Protein AF-A0A8S9HD99-F1 (afdb_monomer)

Organism: Brassica cretica (NCBI:txid69181)

Secondary structure (DSSP, 8-state):
----TTHHHHHHHHHHHHHHHT--EEEEE-SSSPPEEEEEEEE--EEETTEEEE-SEEEEEEPPPGGGPPPP----

InterPro domains:
  IPR006164 Ku70/Ku80, DNA-binding domain [PF02735] (3-72)
  IPR016194 SPOC-like, C-terminal domain superfamily [G3DSA:2.40.290.10] (1-65)
  IPR016194 SPOC-like, C-terminal domain superfamily [SSF100939] (3-73)

pLDDT: mean 86.22, std 9.87, range [52.16, 96.31]

Sequence (76 aa):
MQEVIGSTRAFIALHRSMIQLGRFAVAFYGGTTPPRLVALVAQDEIESDGGQVEPPGMNMIYLPYANDIRDIEEAR

Mean predicted aligned error: 7.59 Å

Foldseek 3Di:
DDDDPCPVVVQVVVLVVCVVVVHWDWDFDDDDPDTWIWTWHFDDWDADPVGTPDDGDTDTHTDDDPVRDDDDDPPD

Structure (mmCIF, N/CA/C/O backbone):
data_AF-A0A8S9HD99-F1
#
_entry.id   AF-A0A8S9HD99-F1
#
loop_
_atom_site.group_PDB
_atom_site.id
_atom_site.type_symbol
_atom_site.label_atom_id
_atom_site.label_alt_id
_atom_site.label_comp_id
_atom_site.label_asym_id
_atom_site.label_entity_id
_atom_site.label_seq_id
_atom_site.pdbx_PDB_ins_code
_atom_site.Cartn_x
_atom_site.Cartn_y
_atom_site.Cartn_z
_atom_site.occupancy
_atom_site.B_iso_or_equiv
_atom_site.auth_seq_id
_atom_site.auth_comp_id
_atom_site.auth_asym_id
_atom_site.auth_atom_id
_atom_site.pdbx_PDB_model_num
ATOM 1 N N . MET A 1 1 ? 7.825 17.012 11.301 1.00 52.16 1 MET A N 1
ATOM 2 C CA . MET A 1 1 ? 6.668 16.336 10.683 1.00 52.16 1 MET A CA 1
ATOM 3 C C . MET A 1 1 ? 5.553 17.360 10.617 1.00 52.16 1 MET A C 1
ATOM 5 O O . MET A 1 1 ? 5.187 17.870 11.665 1.00 52.16 1 MET A O 1
ATOM 9 N N . GLN A 1 2 ? 5.132 17.779 9.422 1.00 71.62 2 GLN A N 1
ATOM 10 C CA . GLN A 1 2 ? 4.016 18.719 9.308 1.00 71.62 2 GLN A CA 1
ATOM 11 C C . GLN A 1 2 ? 2.726 17.946 9.576 1.00 71.62 2 GLN A C 1
ATOM 13 O O . GLN A 1 2 ? 2.462 16.945 8.913 1.00 71.62 2 GLN A O 1
ATOM 18 N N . GLU A 1 3 ? 1.964 18.368 10.577 1.00 73.81 3 GLU A N 1
ATOM 19 C CA . GLU A 1 3 ? 0.662 17.783 10.857 1.00 73.81 3 GLU A CA 1
ATOM 20 C C . GLU A 1 3 ? -0.333 18.286 9.809 1.00 73.81 3 GLU A C 1
ATOM 22 O O . GLU A 1 3 ? -0.634 19.477 9.726 1.00 73.81 3 GLU A O 1
ATOM 27 N N . VAL A 1 4 ? -0.817 17.376 8.968 1.00 88.00 4 VAL A N 1
ATOM 28 C CA . VAL A 1 4 ? -1.843 17.696 7.976 1.00 88.00 4 VAL A CA 1
ATOM 29 C C . VAL A 1 4 ? -3.200 17.432 8.615 1.00 88.00 4 VAL A C 1
ATOM 31 O O . VAL A 1 4 ? -3.615 16.278 8.758 1.00 88.00 4 VAL A O 1
ATOM 34 N N . ILE A 1 5 ? -3.891 18.499 9.018 1.00 90.94 5 ILE A N 1
ATOM 35 C CA . ILE A 1 5 ? -5.214 18.415 9.649 1.00 90.94 5 ILE A CA 1
ATOM 36 C C . ILE A 1 5 ? -6.181 17.665 8.718 1.00 90.94 5 ILE A C 1
ATOM 38 O O . ILE A 1 5 ? -6.323 17.997 7.544 1.00 90.94 5 ILE A O 1
ATOM 42 N N . GLY A 1 6 ? -6.854 16.639 9.247 1.00 89.88 6 GLY A N 1
ATOM 43 C CA . GLY A 1 6 ? -7.824 15.826 8.500 1.00 89.88 6 GLY A CA 1
ATOM 44 C C . GLY A 1 6 ? -7.238 14.617 7.762 1.00 89.88 6 GLY A C 1
ATOM 45 O O . GLY A 1 6 ? -8.012 13.785 7.285 1.00 89.88 6 GLY A O 1
ATOM 46 N N . SER A 1 7 ? -5.910 14.457 7.742 1.00 89.88 7 SER A N 1
ATOM 47 C CA . SER A 1 7 ? -5.234 13.277 7.177 1.00 89.88 7 SER A CA 1
ATOM 48 C C . SER A 1 7 ? -5.757 11.965 7.765 1.00 89.88 7 SER A C 1
ATOM 50 O O . SER A 1 7 ? -6.103 11.066 7.007 1.00 89.88 7 SER A O 1
ATOM 52 N N . THR A 1 8 ? -5.941 11.883 9.085 1.00 89.94 8 THR A N 1
ATOM 53 C CA . THR A 1 8 ? -6.497 10.696 9.757 1.00 89.94 8 THR A CA 1
ATOM 54 C C . THR A 1 8 ? -7.889 10.335 9.242 1.00 89.94 8 THR A C 1
ATOM 56 O O . THR A 1 8 ? -8.172 9.173 8.966 1.00 89.94 8 THR A O 1
ATOM 59 N N . ARG A 1 9 ? -8.772 11.327 9.061 1.00 93.06 9 ARG A N 1
ATOM 60 C CA . ARG A 1 9 ? -10.138 11.088 8.565 1.00 93.06 9 ARG A CA 1
ATOM 61 C C . ARG A 1 9 ? -10.124 10.593 7.122 1.00 93.06 9 ARG A C 1
ATOM 63 O O . ARG A 1 9 ? -10.846 9.651 6.803 1.00 93.06 9 ARG A O 1
ATOM 70 N N . ALA A 1 10 ? -9.308 11.216 6.273 1.00 92.88 10 ALA A N 1
ATOM 71 C CA . ALA A 1 10 ? -9.146 10.804 4.882 1.00 92.88 10 ALA A CA 1
ATOM 72 C C . ALA A 1 10 ? -8.547 9.393 4.779 1.00 92.88 10 ALA A C 1
ATOM 74 O O . ALA A 1 10 ? -9.052 8.566 4.023 1.00 92.88 10 ALA A O 1
ATOM 75 N N . PHE A 1 11 ? -7.531 9.099 5.593 1.00 92.62 11 PHE A N 1
ATOM 76 C CA . PHE A 1 11 ? -6.893 7.789 5.667 1.00 92.62 11 PHE A CA 1
ATOM 77 C C . PHE A 1 11 ? -7.889 6.696 6.069 1.00 92.62 11 PHE A C 1
ATOM 79 O O . PHE A 1 11 ? -8.002 5.696 5.368 1.00 92.62 11 PHE A O 1
ATOM 86 N N . ILE A 1 12 ? -8.676 6.914 7.130 1.00 92.19 12 ILE A N 1
ATOM 87 C CA . ILE A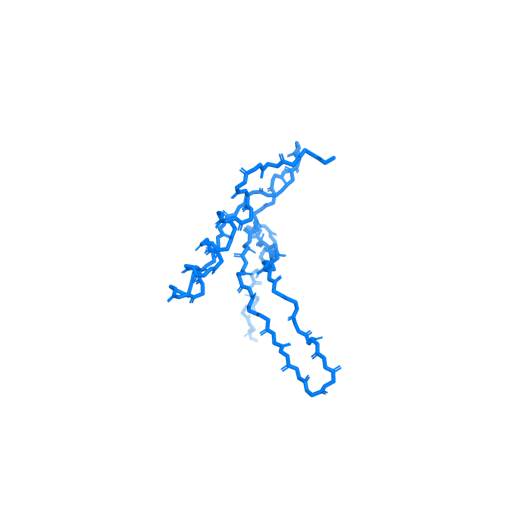 1 12 ? -9.697 5.957 7.590 1.00 92.19 12 ILE A CA 1
AT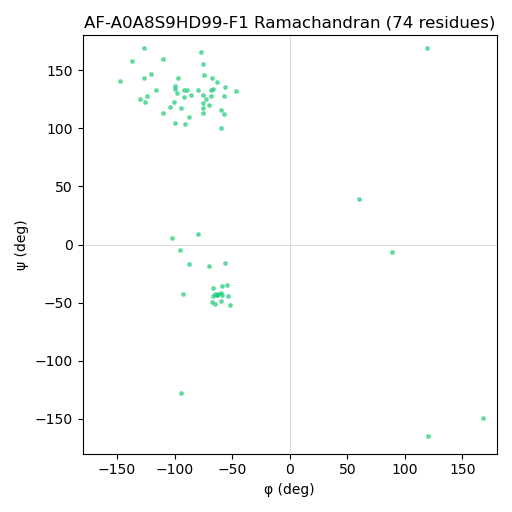OM 88 C C . ILE A 1 12 ? -10.775 5.730 6.520 1.00 92.19 12 ILE A C 1
ATOM 90 O O . ILE A 1 12 ? -11.199 4.596 6.302 1.00 92.19 12 ILE A O 1
ATOM 94 N N . ALA A 1 13 ? -11.235 6.788 5.846 1.00 94.44 13 ALA A N 1
ATOM 95 C CA . ALA A 1 13 ? -12.247 6.661 4.798 1.00 94.44 13 ALA A CA 1
ATOM 96 C C . ALA A 1 13 ? -11.732 5.848 3.597 1.00 94.44 13 ALA A C 1
ATOM 98 O O . ALA A 1 13 ? -12.451 4.988 3.079 1.00 94.44 13 ALA A O 1
ATOM 99 N N . LEU A 1 14 ? -10.485 6.096 3.183 1.00 94.31 14 LEU A N 1
ATOM 100 C CA . LEU A 1 14 ? -9.831 5.360 2.105 1.00 94.31 14 LEU A CA 1
ATOM 101 C C . LEU A 1 14 ? -9.619 3.892 2.490 1.00 94.31 14 LEU A C 1
ATOM 103 O O . LEU A 1 14 ? -10.054 3.012 1.754 1.00 94.31 14 LEU A O 1
ATOM 107 N N . HIS A 1 15 ? -9.030 3.639 3.661 1.00 93.56 15 HIS A N 1
ATOM 108 C CA . HIS A 1 15 ? -8.791 2.299 4.204 1.00 93.56 15 HIS A CA 1
ATOM 109 C C . HIS A 1 15 ? -10.072 1.453 4.214 1.00 93.56 15 HIS A C 1
ATOM 111 O O . HIS A 1 15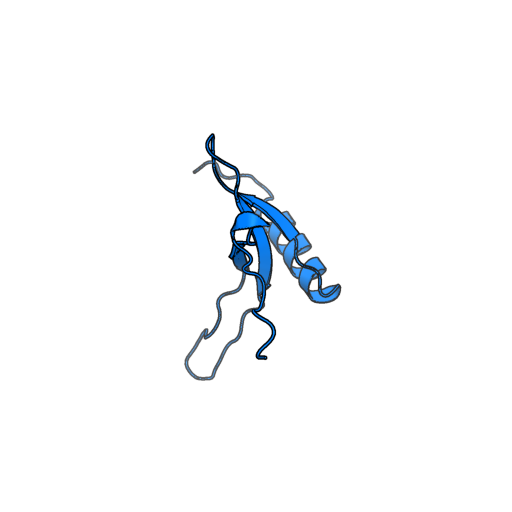 ? -10.118 0.399 3.580 1.00 93.56 15 HIS A O 1
ATOM 117 N N . ARG A 1 16 ? -11.164 1.974 4.790 1.00 93.06 16 ARG A N 1
ATOM 118 C CA . ARG A 1 16 ? -12.461 1.276 4.819 1.00 93.06 16 ARG A CA 1
ATOM 119 C C . ARG A 1 16 ? -13.009 0.982 3.426 1.00 93.06 16 ARG A C 1
ATOM 121 O O . ARG A 1 16 ? -13.522 -0.106 3.186 1.00 93.06 16 ARG A O 1
ATOM 128 N N . SER A 1 17 ? -12.897 1.937 2.504 1.00 94.94 17 SER A N 1
ATOM 129 C CA . SER A 1 17 ? -13.386 1.764 1.130 1.00 94.94 17 SER A CA 1
ATOM 130 C C . SER A 1 17 ? -12.591 0.698 0.371 1.00 94.94 17 SER A C 1
ATOM 132 O O . SER A 1 17 ? -13.162 -0.062 -0.406 1.00 94.94 17 SER A O 1
ATOM 134 N N . MET A 1 18 ? -11.278 0.622 0.597 1.00 95.00 18 MET A N 1
ATOM 135 C CA . MET A 1 18 ? -10.392 -0.368 -0.024 1.00 95.00 18 MET A CA 1
ATOM 136 C C . MET A 1 18 ? -10.758 -1.792 0.392 1.00 95.00 18 MET A C 1
ATOM 138 O O . MET A 1 18 ? -10.874 -2.664 -0.467 1.00 95.00 18 MET A O 1
ATOM 142 N N . ILE A 1 19 ? -11.034 -1.998 1.680 1.00 91.69 19 ILE A N 1
ATOM 143 C CA . ILE A 1 19 ? -11.457 -3.296 2.219 1.00 91.69 19 ILE A CA 1
ATOM 144 C C . ILE A 1 19 ? -12.849 -3.667 1.706 1.00 91.69 19 ILE A C 1
ATOM 146 O O . ILE A 1 19 ? -13.031 -4.747 1.148 1.00 91.69 19 ILE A O 1
ATOM 150 N N . GLN A 1 20 ? -13.814 -2.746 1.796 1.00 94.44 20 GLN A N 1
ATOM 151 C CA . GLN A 1 20 ? -15.190 -2.979 1.336 1.00 94.44 20 GLN A CA 1
ATOM 152 C C . GLN A 1 20 ? -15.279 -3.337 -0.151 1.00 94.44 20 GLN A C 1
ATOM 154 O O . GLN A 1 20 ? -16.133 -4.126 -0.548 1.00 94.44 20 GLN A O 1
ATOM 159 N N . LEU A 1 21 ? -14.418 -2.744 -0.980 1.00 95.44 21 LEU A N 1
ATOM 160 C CA . LEU A 1 21 ? -14.419 -2.958 -2.426 1.00 95.44 21 LEU A CA 1
ATOM 161 C C . LEU A 1 21 ? -13.432 -4.043 -2.881 1.00 95.44 21 LEU A C 1
ATOM 163 O O . LEU A 1 21 ? -13.397 -4.337 -4.077 1.00 95.44 21 LEU A O 1
ATOM 167 N N . GLY A 1 22 ? -12.616 -4.599 -1.977 1.00 93.81 22 GLY A N 1
ATOM 168 C CA . GLY A 1 22 ? -11.548 -5.541 -2.319 1.00 93.81 22 GLY A CA 1
ATOM 169 C C . GLY A 1 22 ? -10.507 -4.945 -3.274 1.00 93.81 22 GLY A C 1
ATOM 170 O O . GLY A 1 22 ? -10.080 -5.605 -4.220 1.00 93.81 22 GLY A O 1
ATOM 171 N N . ARG A 1 23 ? -10.145 -3.669 -3.089 1.00 94.62 23 ARG A N 1
ATOM 172 C CA . ARG A 1 23 ? -9.224 -2.926 -3.968 1.00 94.62 23 ARG A CA 1
ATOM 173 C C . ARG A 1 23 ? -8.005 -2.437 -3.202 1.00 94.62 23 ARG A C 1
ATOM 175 O O . ARG A 1 23 ? -8.110 -2.028 -2.053 1.00 94.62 23 ARG A O 1
ATOM 182 N N . PHE A 1 24 ? -6.866 -2.387 -3.883 1.00 95.25 24 PHE A N 1
ATOM 183 C CA . PHE A 1 24 ? -5.646 -1.755 -3.387 1.00 95.25 24 PHE A CA 1
ATOM 184 C C . PHE A 1 24 ? -5.349 -0.471 -4.170 1.00 95.25 24 PHE A C 1
ATOM 186 O O . PHE A 1 24 ? -5.859 -0.267 -5.275 1.00 95.25 24 PHE A O 1
ATOM 193 N N . ALA A 1 25 ? -4.543 0.415 -3.592 1.00 95.50 25 ALA A N 1
ATOM 194 C CA . ALA A 1 25 ? -4.180 1.681 -4.210 1.00 95.50 25 ALA A CA 1
ATOM 195 C C . ALA A 1 25 ? -2.800 1.536 -4.839 1.00 95.50 25 ALA A C 1
ATOM 197 O O . ALA A 1 25 ? -1.894 0.968 -4.238 1.00 95.50 25 ALA A O 1
ATOM 198 N N . VAL A 1 26 ? -2.639 2.054 -6.050 1.00 95.31 26 VAL A N 1
ATOM 199 C CA . VAL A 1 26 ? -1.346 2.085 -6.733 1.00 95.31 26 VAL A CA 1
ATOM 200 C C . VAL A 1 26 ? -0.736 3.464 -6.536 1.00 95.31 26 VAL A C 1
ATOM 202 O O .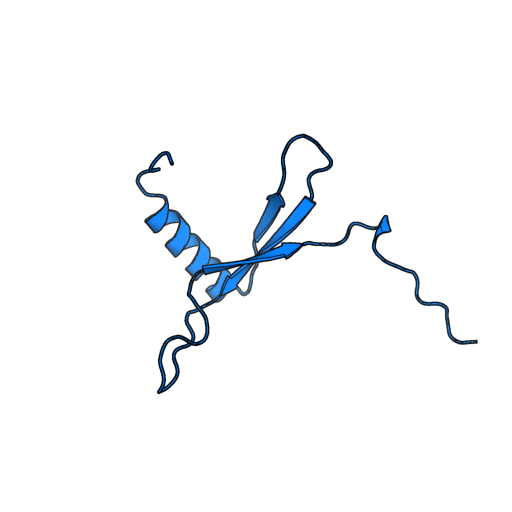 VAL A 1 26 ? -1.404 4.473 -6.762 1.00 95.31 26 VAL A O 1
ATOM 205 N N . ALA A 1 27 ? 0.526 3.511 -6.121 1.00 94.19 27 ALA A N 1
ATOM 206 C CA . ALA A 1 27 ? 1.257 4.752 -5.908 1.00 94.19 27 ALA A CA 1
ATOM 207 C C . ALA A 1 27 ? 2.682 4.659 -6.461 1.00 94.19 27 ALA A C 1
ATOM 209 O O . ALA A 1 27 ? 3.244 3.575 -6.613 1.00 94.19 27 ALA A O 1
ATOM 210 N N . PHE A 1 28 ? 3.276 5.818 -6.734 1.00 92.88 28 PHE A N 1
ATOM 211 C CA . PHE A 1 28 ? 4.710 5.933 -6.964 1.00 92.88 28 PHE A CA 1
ATOM 212 C C . PHE A 1 28 ? 5.400 6.251 -5.641 1.00 92.88 28 PHE A C 1
ATOM 214 O O . PHE A 1 28 ? 5.026 7.200 -4.951 1.00 92.88 28 PHE A O 1
ATOM 221 N N . TYR A 1 29 ? 6.407 5.457 -5.295 1.00 90.75 29 TYR A N 1
ATOM 222 C CA . TYR A 1 29 ? 7.220 5.629 -4.102 1.00 90.75 29 TYR A CA 1
ATOM 223 C C . TYR A 1 29 ? 8.673 5.915 -4.485 1.00 90.75 29 TYR A C 1
ATOM 225 O O . TYR A 1 29 ? 9.258 5.225 -5.322 1.00 90.75 29 TYR A O 1
ATOM 233 N N . GLY A 1 30 ? 9.263 6.926 -3.851 1.00 85.00 30 GLY A N 1
ATOM 234 C CA . GLY A 1 30 ? 10.645 7.344 -4.081 1.00 85.00 30 GLY A CA 1
ATOM 235 C C . GLY A 1 30 ? 10.772 8.781 -4.585 1.00 85.00 30 GLY A C 1
ATOM 236 O O . GLY A 1 30 ? 9.787 9.444 -4.901 1.00 85.00 30 GLY A O 1
ATOM 237 N N . GLY A 1 31 ? 12.013 9.267 -4.595 1.00 78.62 31 GLY A N 1
ATOM 238 C CA . GLY A 1 31 ? 12.380 10.598 -5.074 1.00 78.62 31 GLY A CA 1
ATOM 239 C C . GLY A 1 31 ? 12.833 10.588 -6.536 1.00 78.62 31 GLY A C 1
ATOM 240 O O . GLY A 1 31 ? 12.155 10.074 -7.418 1.00 78.62 31 GLY A O 1
ATOM 241 N N . THR A 1 32 ? 14.002 11.167 -6.798 1.00 66.50 32 THR A N 1
ATOM 242 C CA . THR A 1 32 ? 14.503 11.503 -8.141 1.00 66.50 32 THR A CA 1
ATOM 243 C C . THR A 1 32 ? 15.122 10.347 -8.947 1.00 66.50 32 THR A C 1
ATOM 245 O O . THR A 1 32 ? 15.662 10.596 -10.022 1.00 66.50 32 THR A O 1
ATOM 248 N N . THR A 1 33 ? 15.031 9.088 -8.505 1.00 69.62 33 THR A N 1
ATOM 249 C CA . THR A 1 33 ? 15.642 7.937 -9.204 1.00 69.62 33 THR A CA 1
ATOM 250 C C . THR A 1 33 ? 14.823 6.669 -9.029 1.00 69.62 33 THR A C 1
ATOM 252 O O . THR A 1 33 ? 14.323 6.424 -7.933 1.00 69.62 33 THR A O 1
ATOM 255 N N . PRO A 1 34 ? 14.715 5.875 -10.111 1.00 78.31 34 PRO A N 1
ATOM 256 C CA . PRO A 1 34 ? 13.452 5.664 -10.810 1.00 78.31 34 PRO A CA 1
ATOM 257 C C . PRO A 1 34 ? 12.306 5.376 -9.830 1.00 78.31 34 PRO A C 1
ATOM 259 O O . PRO A 1 34 ? 12.478 4.551 -8.926 1.00 78.31 34 PRO A O 1
ATOM 262 N N . PRO A 1 35 ? 11.152 6.054 -9.988 1.00 84.31 35 PRO A N 1
ATOM 263 C CA . PRO A 1 35 ? 10.037 5.884 -9.066 1.00 84.31 35 PRO A CA 1
ATOM 264 C C . PRO A 1 35 ? 9.672 4.405 -9.030 1.00 84.31 35 PRO A C 1
ATOM 266 O O . PRO A 1 35 ? 9.632 3.778 -10.081 1.00 84.31 35 PRO A O 1
ATOM 269 N N . ARG A 1 36 ? 9.445 3.837 -7.846 1.00 88.69 36 ARG A N 1
ATOM 270 C CA . ARG A 1 36 ? 8.990 2.451 -7.722 1.00 88.69 36 ARG A CA 1
ATOM 271 C C . ARG A 1 36 ? 7.477 2.432 -7.674 1.00 88.69 36 ARG A C 1
ATOM 273 O O . ARG A 1 36 ? 6.876 3.194 -6.916 1.00 88.69 36 ARG A O 1
ATOM 280 N N . LEU A 1 37 ? 6.863 1.559 -8.460 1.00 93.62 37 LEU A N 1
ATOM 281 C CA . LEU A 1 37 ? 5.435 1.318 -8.351 1.00 93.62 37 LEU A CA 1
ATOM 282 C C . LEU A 1 37 ? 5.169 0.469 -7.102 1.00 93.62 37 LEU A C 1
ATOM 284 O O . LEU A 1 37 ? 5.802 -0.569 -6.905 1.00 93.62 37 LEU A O 1
ATOM 288 N N . VAL A 1 38 ? 4.251 0.915 -6.247 1.00 95.06 38 VAL A N 1
ATOM 289 C CA . VAL A 1 38 ? 3.851 0.188 -5.039 1.00 95.06 38 VAL A CA 1
ATOM 290 C C . VAL A 1 38 ? 2.342 -0.005 -4.996 1.00 95.06 38 VAL A C 1
ATOM 292 O O . VAL A 1 38 ? 1.575 0.881 -5.378 1.00 95.06 38 VAL A O 1
ATOM 295 N N . ALA A 1 39 ? 1.924 -1.163 -4.502 1.0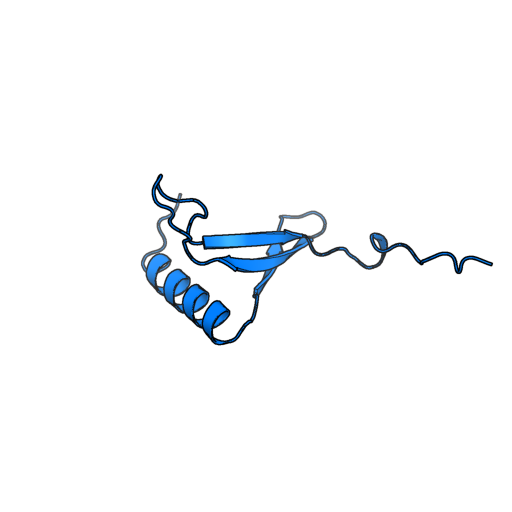0 96.31 39 ALA A N 1
ATOM 296 C CA . ALA A 1 39 ? 0.560 -1.439 -4.095 1.00 96.31 39 ALA A CA 1
ATOM 297 C C . ALA A 1 39 ? 0.431 -1.181 -2.589 1.00 96.31 39 ALA A C 1
ATOM 299 O O . ALA A 1 39 ? 1.082 -1.841 -1.781 1.00 96.31 39 ALA A O 1
ATOM 300 N N . LEU A 1 40 ? -0.408 -0.218 -2.217 1.00 95.69 40 LEU A N 1
ATOM 301 C CA . LEU A 1 40 ? -0.856 -0.001 -0.848 1.00 95.69 40 LEU A CA 1
ATOM 302 C C . LEU A 1 40 ? -2.084 -0.876 -0.607 1.00 95.69 40 LEU A C 1
ATOM 304 O O . LEU A 1 40 ? -3.154 -0.623 -1.168 1.00 95.69 40 LEU A O 1
ATOM 308 N N . VAL A 1 41 ? -1.922 -1.910 0.207 1.00 94.69 41 VAL A N 1
ATOM 309 C CA . VAL A 1 41 ? -2.982 -2.860 0.553 1.00 94.69 41 VAL A CA 1
ATOM 310 C C . VAL A 1 41 ? -3.470 -2.539 1.957 1.00 94.69 41 VAL A C 1
ATOM 312 O O . VAL A 1 41 ? -2.689 -2.588 2.901 1.00 94.69 41 VAL A O 1
ATOM 315 N N . ALA A 1 42 ? -4.745 -2.176 2.098 1.00 93.38 42 ALA A N 1
ATOM 316 C CA . ALA A 1 42 ? -5.346 -1.942 3.406 1.00 93.38 42 ALA A CA 1
ATOM 317 C C . ALA A 1 42 ? -5.416 -3.255 4.201 1.00 93.38 42 ALA A C 1
ATOM 319 O O . ALA A 1 42 ? -5.826 -4.280 3.657 1.00 93.38 42 ALA A O 1
ATOM 320 N N . GLN A 1 43 ? -5.012 -3.202 5.469 1.00 87.88 43 GLN A N 1
ATOM 321 C CA . GLN A 1 43 ? -5.017 -4.334 6.393 1.00 87.88 43 GLN A CA 1
ATOM 322 C C . GLN A 1 43 ? -5.836 -3.954 7.626 1.00 87.88 43 GLN A C 1
ATOM 324 O O . GLN A 1 43 ? -5.622 -2.878 8.203 1.00 87.88 43 GLN A O 1
ATOM 329 N N . ASP A 1 44 ? -6.805 -4.799 7.971 1.00 83.00 44 ASP A N 1
ATOM 330 C CA . ASP A 1 44 ? -7.565 -4.671 9.211 1.00 83.00 44 ASP A CA 1
ATOM 331 C C . ASP A 1 44 ? -6.725 -5.134 10.399 1.00 83.00 44 ASP A C 1
ATOM 333 O O . ASP A 1 44 ? -5.791 -5.923 10.269 1.00 83.00 44 ASP A O 1
ATOM 337 N N . GLU A 1 45 ? -7.073 -4.621 11.570 1.00 79.69 45 GLU A N 1
ATOM 338 C CA . GLU A 1 45 ? -6.494 -5.092 12.815 1.00 79.69 45 GLU A CA 1
ATOM 339 C C . GLU A 1 45 ? -6.960 -6.522 13.101 1.00 79.69 45 GLU A C 1
ATOM 341 O O . GLU A 1 45 ? -8.162 -6.800 13.110 1.00 79.69 45 GLU A O 1
ATOM 346 N N . ILE A 1 46 ? -6.009 -7.424 13.349 1.00 77.81 46 ILE A N 1
ATOM 347 C CA . ILE A 1 46 ? -6.306 -8.773 13.837 1.00 77.81 46 ILE A CA 1
ATOM 348 C C . ILE A 1 46 ? -5.831 -8.849 15.280 1.00 77.81 46 ILE A C 1
ATOM 350 O O . ILE A 1 46 ? -4.631 -8.795 15.560 1.00 77.81 46 ILE A O 1
ATOM 354 N N . GLU A 1 47 ? -6.780 -8.989 16.197 1.00 79.12 47 GLU A N 1
ATOM 355 C CA . GLU A 1 47 ? -6.525 -9.215 17.616 1.00 79.12 47 GLU A CA 1
ATOM 356 C C . GLU A 1 47 ? -6.615 -10.715 17.934 1.00 79.12 47 GLU A C 1
ATOM 358 O O . GLU A 1 47 ? -7.444 -11.441 17.382 1.00 79.12 47 GLU A O 1
ATOM 363 N N . SER A 1 48 ? -5.755 -11.187 18.831 1.00 79.81 48 SER A N 1
ATOM 364 C CA . SER A 1 48 ? -5.808 -12.529 19.415 1.00 79.81 48 SER A CA 1
ATOM 365 C C . SER A 1 48 ? -5.790 -12.418 20.941 1.00 79.81 48 SER A C 1
ATOM 367 O O . SER A 1 48 ? -5.507 -11.353 21.486 1.00 79.81 48 SER A O 1
ATOM 369 N N . ASP A 1 49 ? -6.048 -13.518 21.650 1.00 75.44 49 ASP A N 1
ATOM 370 C CA . ASP A 1 49 ? -6.153 -13.577 23.122 1.00 75.44 49 ASP A CA 1
ATOM 371 C C . ASP A 1 49 ? -4.899 -13.045 23.862 1.00 75.44 49 ASP A C 1
ATOM 373 O O . ASP A 1 49 ? -4.945 -12.747 25.053 1.00 75.44 49 ASP A O 1
ATOM 377 N N . GLY A 1 50 ? -3.768 -12.909 23.158 1.00 75.69 50 GLY A N 1
ATOM 378 C CA . GLY A 1 50 ? -2.509 -12.345 23.660 1.00 75.69 50 GLY A CA 1
ATOM 379 C C . GLY A 1 50 ? -2.199 -10.903 23.228 1.00 75.69 50 GLY A C 1
ATOM 380 O O . GLY A 1 50 ? -1.103 -10.428 23.521 1.00 75.69 50 GLY A O 1
ATOM 381 N N . GLY A 1 51 ? -3.111 -10.218 22.530 1.00 76.81 51 GLY A N 1
ATOM 382 C CA . GLY A 1 51 ? -2.942 -8.847 22.035 1.00 76.81 51 GLY A CA 1
ATOM 383 C C . GLY A 1 51 ? -3.048 -8.709 20.511 1.00 76.81 51 GLY A C 1
ATOM 384 O O . GLY A 1 51 ? -3.530 -9.598 19.810 1.00 76.81 51 GLY A O 1
ATOM 385 N N . GLN A 1 52 ? -2.593 -7.565 19.997 1.00 73.94 52 GLN A N 1
ATOM 386 C CA . GLN A 1 52 ? -2.617 -7.234 18.571 1.00 73.94 52 GLN A CA 1
ATOM 387 C C . GLN A 1 52 ? -1.614 -8.101 17.790 1.00 73.94 52 GLN A C 1
ATOM 389 O O . GLN A 1 52 ? -0.412 -8.061 18.059 1.00 73.94 52 GLN A O 1
ATOM 394 N N . VAL A 1 53 ? -2.106 -8.876 16.820 1.00 75.31 53 VAL A N 1
ATOM 395 C CA . VAL A 1 53 ? -1.293 -9.726 15.930 1.00 75.31 53 VAL A CA 1
ATOM 396 C C . VAL A 1 53 ? -0.928 -8.971 14.656 1.00 75.31 53 VAL A C 1
ATOM 398 O O . VAL A 1 53 ? 0.221 -9.008 14.221 1.00 75.31 53 VAL A O 1
ATOM 401 N N . GLU A 1 54 ? -1.889 -8.245 14.087 1.00 73.69 54 GLU A N 1
ATOM 402 C CA . GLU A 1 54 ? -1.697 -7.427 12.893 1.00 73.69 54 GLU A CA 1
ATOM 403 C C . GLU A 1 54 ? -2.138 -5.985 13.158 1.00 73.69 54 GLU A C 1
ATOM 405 O O . GLU A 1 54 ? -3.289 -5.774 13.542 1.00 73.69 54 GLU A O 1
ATOM 410 N N . PRO A 1 55 ? -1.255 -4.985 12.972 1.00 77.50 55 PRO A N 1
ATOM 411 C CA . PRO A 1 55 ? -1.620 -3.596 13.201 1.00 77.50 55 PRO A CA 1
ATOM 412 C C . PRO A 1 55 ? -2.524 -3.055 12.078 1.00 77.50 55 PRO A C 1
ATOM 414 O O . PRO A 1 55 ? -2.311 -3.389 10.909 1.00 77.50 55 PRO A O 1
ATOM 417 N N . PRO A 1 56 ? -3.481 -2.157 12.385 1.00 79.44 56 PRO A N 1
ATOM 418 C CA . PRO A 1 56 ? -4.296 -1.505 11.371 1.00 79.44 56 PRO A CA 1
ATOM 419 C C . PRO A 1 56 ? -3.445 -0.544 10.541 1.00 79.44 56 PRO A C 1
ATOM 421 O O . PRO A 1 56 ? -2.698 0.285 11.073 1.00 79.44 56 PRO A O 1
ATOM 424 N N . GLY A 1 57 ? -3.584 -0.604 9.218 1.00 87.12 57 GLY A N 1
ATOM 425 C CA . GLY A 1 57 ? -2.832 0.287 8.341 1.00 87.12 57 GLY A CA 1
ATOM 426 C C . GLY A 1 57 ? -2.875 -0.102 6.873 1.00 87.12 57 GLY A C 1
ATOM 427 O O . GLY A 1 57 ? -3.863 -0.638 6.371 1.00 87.12 57 GLY A O 1
ATOM 428 N N . MET A 1 58 ? -1.794 0.220 6.165 1.00 91.38 58 MET A N 1
ATOM 429 C CA . MET A 1 58 ? -1.602 -0.161 4.770 1.00 91.38 58 MET A CA 1
ATOM 430 C C . MET A 1 58 ? -0.233 -0.806 4.601 1.00 91.38 58 MET A C 1
ATOM 432 O O . MET A 1 58 ? 0.787 -0.199 4.929 1.00 91.38 58 MET A O 1
ATOM 436 N N . ASN A 1 59 ? -0.215 -2.014 4.054 1.00 91.19 59 ASN A N 1
ATOM 437 C CA . ASN A 1 59 ? 1.009 -2.680 3.656 1.00 91.19 59 ASN A CA 1
ATOM 438 C C . ASN A 1 59 ? 1.482 -2.124 2.306 1.00 91.19 59 ASN A C 1
ATOM 440 O O . ASN A 1 59 ? 0.688 -1.986 1.375 1.00 91.19 59 ASN A O 1
ATOM 444 N N . MET A 1 60 ? 2.768 -1.801 2.198 1.00 92.75 60 MET A N 1
ATOM 445 C CA . MET A 1 60 ? 3.383 -1.297 0.972 1.00 92.75 60 MET A CA 1
ATOM 446 C C . MET A 1 60 ? 4.121 -2.433 0.265 1.00 92.75 60 MET A C 1
ATOM 448 O O . MET A 1 60 ? 5.220 -2.819 0.659 1.00 92.75 60 MET A O 1
ATOM 452 N N . ILE A 1 61 ? 3.531 -2.935 -0.816 1.00 94.19 61 ILE A N 1
ATOM 453 C CA . ILE A 1 61 ? 4.097 -4.012 -1.628 1.00 94.19 61 ILE A CA 1
ATOM 454 C C . ILE A 1 61 ? 4.750 -3.403 -2.866 1.00 94.19 61 ILE A C 1
ATOM 456 O O . ILE A 1 61 ? 4.094 -2.718 -3.648 1.00 94.19 61 ILE A O 1
ATOM 460 N N . TYR A 1 62 ? 6.041 -3.659 -3.067 1.00 93.62 62 TYR A N 1
ATOM 461 C CA . TYR A 1 62 ? 6.748 -3.236 -4.276 1.00 93.62 62 TYR A CA 1
ATOM 462 C C . TYR A 1 62 ? 6.321 -4.094 -5.462 1.00 93.62 62 TYR A C 1
ATOM 464 O O . TYR A 1 62 ? 6.414 -5.320 -5.409 1.00 93.62 62 TYR A O 1
ATOM 472 N N . LEU A 1 63 ? 5.866 -3.445 -6.530 1.00 94.44 63 LEU A N 1
ATOM 473 C CA . LEU A 1 63 ? 5.499 -4.123 -7.763 1.00 94.44 63 LEU A CA 1
ATOM 474 C C . LEU A 1 63 ? 6.729 -4.217 -8.677 1.00 94.44 63 LEU A C 1
ATOM 476 O O . LEU A 1 63 ? 7.430 -3.214 -8.842 1.00 94.44 63 LEU A O 1
ATOM 480 N N . PRO A 1 64 ? 7.004 -5.397 -9.260 1.00 92.69 64 PRO A N 1
ATOM 481 C CA . PRO A 1 64 ? 8.109 -5.560 -10.191 1.00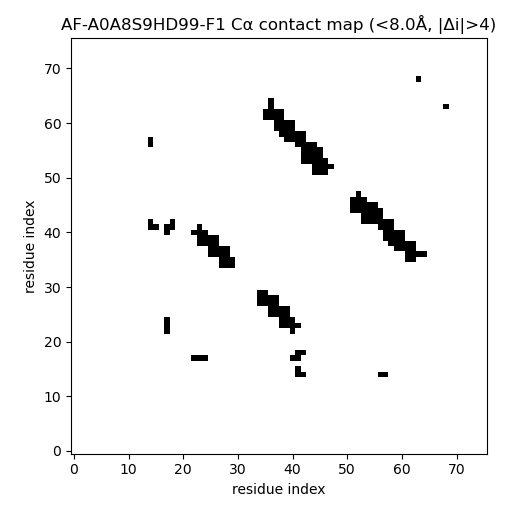 92.69 64 PRO A CA 1
ATOM 482 C C . PRO A 1 64 ? 7.842 -4.782 -11.480 1.00 92.69 64 PRO A C 1
ATOM 484 O O . PRO A 1 64 ? 6.711 -4.734 -11.976 1.00 92.69 64 PRO A O 1
ATOM 487 N N . TYR A 1 65 ? 8.895 -4.212 -12.055 1.00 90.75 65 TYR A N 1
ATOM 488 C CA . TYR A 1 65 ? 8.870 -3.787 -13.448 1.00 90.75 65 TYR A CA 1
ATOM 489 C C . TYR A 1 65 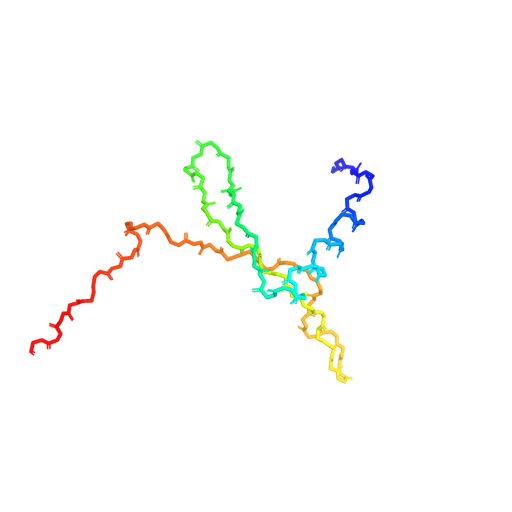? 9.029 -4.994 -14.373 1.00 90.75 65 TYR A C 1
ATOM 491 O O . TYR A 1 65 ? 9.442 -6.074 -13.956 1.00 90.75 65 TYR A O 1
ATOM 499 N N . ALA A 1 66 ? 8.729 -4.811 -15.660 1.00 90.44 66 ALA A N 1
ATOM 500 C CA . ALA A 1 66 ? 8.845 -5.881 -16.651 1.00 90.44 66 ALA A CA 1
ATOM 501 C C . ALA A 1 66 ? 10.249 -6.515 -16.679 1.00 90.44 66 ALA A C 1
ATOM 503 O O . ALA A 1 66 ? 10.370 -7.719 -16.851 1.00 90.44 66 ALA A O 1
ATOM 504 N N . ASN A 1 67 ? 11.303 -5.725 -16.446 1.00 88.56 67 ASN A N 1
ATOM 505 C CA . ASN A 1 67 ? 12.684 -6.210 -16.371 1.00 88.56 67 ASN A CA 1
ATOM 506 C C . ASN A 1 67 ? 12.986 -7.065 -15.126 1.00 88.56 67 ASN A C 1
ATOM 508 O O . ASN A 1 67 ? 14.006 -7.750 -15.110 1.00 88.56 67 ASN A O 1
ATOM 512 N N . ASP A 1 68 ? 12.154 -6.995 -14.084 1.00 90.06 68 ASP A N 1
ATOM 513 C CA . ASP A 1 68 ? 12.305 -7.798 -12.866 1.00 90.06 68 ASP A CA 1
ATOM 514 C C . ASP A 1 68 ? 11.607 -9.166 -13.002 1.00 90.06 68 ASP A C 1
ATOM 516 O O . ASP A 1 68 ? 11.882 -10.087 -12.232 1.00 90.06 68 ASP A O 1
ATOM 520 N N . ILE A 1 69 ? 10.713 -9.316 -13.987 1.00 91.38 69 ILE A N 1
ATOM 521 C CA . ILE A 1 69 ? 10.000 -10.562 -14.273 1.00 91.38 69 ILE A CA 1
ATOM 522 C C . ILE A 1 69 ? 10.878 -11.429 -15.180 1.00 91.38 69 ILE A C 1
ATOM 524 O O . ILE A 1 69 ? 11.387 -10.977 -16.203 1.00 91.38 69 ILE A O 1
ATOM 528 N N . ARG A 1 70 ? 11.077 -12.689 -14.789 1.00 89.94 70 ARG A N 1
ATOM 529 C CA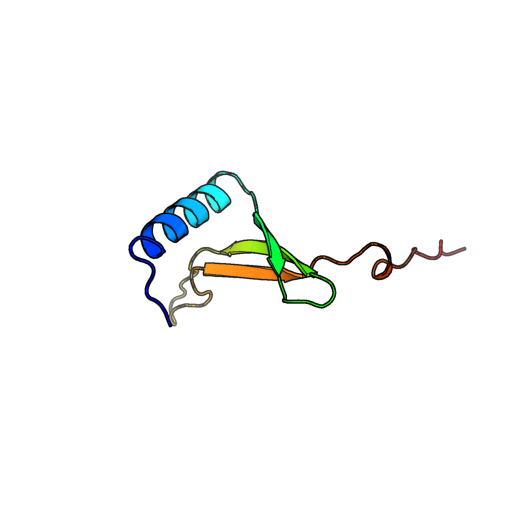 . ARG A 1 70 ? 11.856 -13.670 -15.552 1.00 89.94 70 ARG A CA 1
ATOM 530 C C . ARG A 1 70 ? 10.904 -14.569 -16.330 1.00 89.94 70 ARG A C 1
ATOM 532 O O . ARG A 1 70 ? 9.938 -15.063 -15.752 1.00 89.94 70 ARG A O 1
ATOM 539 N N . ASP A 1 71 ? 11.207 -14.801 -17.604 1.00 87.44 71 ASP A N 1
ATOM 540 C CA . ASP A 1 71 ? 10.492 -15.795 -18.400 1.00 87.44 71 ASP A CA 1
ATOM 541 C C . ASP A 1 71 ? 10.712 -17.190 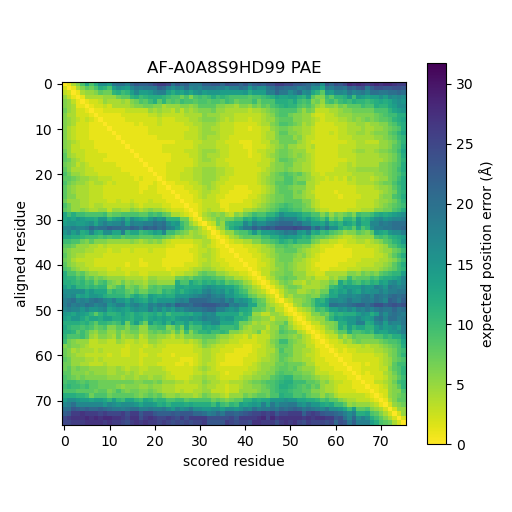-17.809 1.00 87.44 71 ASP A C 1
ATOM 543 O O . ASP A 1 71 ? 11.810 -17.532 -17.356 1.00 87.44 71 ASP A O 1
ATOM 547 N N . ILE A 1 72 ? 9.650 -17.990 -17.795 1.00 84.94 72 ILE A N 1
ATOM 548 C CA . ILE A 1 72 ? 9.726 -19.391 -17.394 1.00 84.94 72 ILE A CA 1
ATOM 549 C C . ILE A 1 72 ? 10.369 -20.139 -18.563 1.00 84.94 72 ILE A C 1
ATOM 551 O O . ILE A 1 72 ? 9.809 -20.157 -19.657 1.00 84.94 72 ILE A O 1
ATOM 555 N N . GLU A 1 73 ? 11.540 -20.748 -18.351 1.00 79.62 73 GLU A N 1
ATOM 556 C CA . GLU A 1 73 ? 12.051 -21.746 -19.295 1.00 79.62 73 GLU A CA 1
ATOM 557 C C . GLU A 1 73 ? 11.018 -22.873 -19.367 1.00 79.62 73 GLU A C 1
ATOM 559 O O . GLU A 1 73 ? 10.744 -23.534 -18.362 1.00 79.62 73 GLU A O 1
ATOM 564 N N . GLU A 1 74 ? 10.405 -23.072 -20.537 1.00 74.88 74 GLU A N 1
ATOM 565 C CA . GLU A 1 74 ? 9.577 -24.249 -20.776 1.00 74.88 74 GLU A CA 1
ATOM 566 C C . GLU A 1 74 ? 10.457 -25.476 -20.526 1.00 74.88 74 GLU A C 1
ATOM 568 O O . GLU A 1 74 ? 11.437 -25.707 -21.237 1.00 74.88 74 GLU A O 1
ATOM 573 N N . ALA A 1 75 ? 10.145 -26.224 -19.464 1.00 62.84 75 ALA A N 1
ATOM 574 C CA . ALA A 1 75 ? 10.815 -27.474 -19.148 1.00 62.84 75 ALA A CA 1
ATOM 575 C C . ALA A 1 75 ? 10.614 -28.425 -20.334 1.00 62.84 75 ALA A C 1
ATOM 577 O O . ALA A 1 75 ? 9.529 -28.974 -20.525 1.00 62.84 75 ALA A O 1
ATOM 578 N N . ARG A 1 76 ? 11.649 -28.526 -21.168 1.00 53.06 76 ARG A N 1
ATOM 579 C CA . ARG A 1 76 ? 11.708 -29.415 -22.324 1.00 53.06 76 ARG A CA 1
ATOM 580 C C . ARG A 1 76 ? 11.752 -30.878 -21.902 1.00 53.06 76 ARG A C 1
ATOM 582 O O . ARG A 1 76 ? 12.435 -31.178 -20.897 1.00 53.06 76 ARG A O 1
#

Radius of gyration: 17.29 Å; Cα contacts (8 Å, |Δi|>4): 90; chains: 1; bounding box: 31×48×46 Å

Solvent-accessible surface area (backbone atoms only — not comparable to full-atom values): 4874 Å² total; per-residue (Å²): 132,86,83,62,88,62,48,70,59,54,48,53,54,50,41,54,50,25,58,78,67,76,45,66,46,80,44,78,46,74,70,99,60,80,63,38,46,27,39,38,36,54,39,72,63,40,73,51,102,90,45,80,75,36,74,67,49,64,48,79,41,80,53,78,53,76,89,72,58,76,82,79,79,77,87,123

Nearest PDB structures (foldseek):
  7z87-assembly1_B  TM=9.017E-01  e=3.515E-04  Homo sapiens
  4jus-assembly2_H  TM=3.540E-01  e=7.185E-01  Homo sapiens
  7jl6-assembly1_B  TM=3.655E-01  e=1.267E+00  Staphylococcus aureus
  4jus-assembly1_D  TM=3.539E-01  e=9.244E-01  Homo sapiens
  3fc7-assembly2_B  TM=4.596E-01  e=6.119E+00  Haloarcula marismortui